Protein AF-A0A6C8H491-F1 (afdb_monomer)

Radius of gyration: 14.02 Å; Cα contacts (8 Å, |Δi|>4): 47; chains: 1; bounding box: 35×21×37 Å

pLDDT: mean 89.55, std 7.41, range [60.16, 97.0]

Sequence (59 aa):
LKPGTITRARKESWMLGREYLHISPDGNPKPSSECIYNREAVDQWIEAQKKNQPGAKTT

Foldseek 3Di:
DPPCPVVVCVVPPDDDPQQKHFDDPVRDGDPPGDMDGDPVSVVVVVVVCLCVDVPRDPD

Secondary structure (DSSP, 8-state):
--TTHHHHHHHHTPPBTTTEEE--TTS---TTS-EEE-HHHHHHHHHHHHTTSTT----

Organism: NCBI:txid913083

Structure (mmCIF, N/CA/C/O backbone):
data_AF-A0A6C8H491-F1
#
_entry.id   AF-A0A6C8H491-F1
#
loop_
_atom_site.group_PDB
_atom_site.id
_atom_site.type_symbol
_atom_site.label_atom_id
_atom_site.label_alt_id
_atom_site.label_comp_id
_atom_site.label_asym_id
_atom_site.label_entity_id
_atom_site.label_seq_id
_atom_site.pdbx_PDB_ins_code
_atom_site.Cartn_x
_atom_site.Cartn_y
_atom_site.Cartn_z
_atom_site.occupancy
_atom_site.B_iso_or_equiv
_atom_site.auth_seq_id
_atom_site.auth_comp_id
_atom_site.auth_asym_id
_atom_site.auth_atom_id
_atom_site.pdbx_PDB_model_num
ATOM 1 N N . LEU A 1 1 ? -9.350 11.246 2.630 1.00 77.75 1 LEU A N 1
ATOM 2 C CA . LEU A 1 1 ? -8.139 11.160 3.488 1.00 77.75 1 LEU A CA 1
ATOM 3 C C . LEU A 1 1 ? -7.465 12.525 3.506 1.00 77.75 1 LEU A C 1
ATOM 5 O O . LEU A 1 1 ? -7.424 13.158 2.459 1.00 77.75 1 LEU A O 1
ATOM 9 N N . LYS A 1 2 ? -6.972 12.999 4.657 1.00 86.50 2 LYS A N 1
ATOM 10 C CA . LYS A 1 2 ? -6.249 14.282 4.705 1.00 86.50 2 LYS A CA 1
ATOM 11 C C . LYS A 1 2 ? -4.933 14.171 3.916 1.00 86.50 2 LYS A C 1
ATOM 13 O O . LYS A 1 2 ? -4.331 13.087 3.935 1.00 86.50 2 LYS A O 1
ATOM 18 N N . PRO A 1 3 ? -4.460 15.247 3.264 1.00 88.75 3 PRO A N 1
ATOM 19 C CA . PRO A 1 3 ? -3.127 15.276 2.667 1.00 88.75 3 PRO A CA 1
ATOM 20 C C . PRO A 1 3 ? -2.067 14.779 3.661 1.00 88.75 3 PRO A C 1
ATOM 22 O O . PRO A 1 3 ? -2.150 15.055 4.855 1.00 88.75 3 PRO A O 1
ATOM 25 N 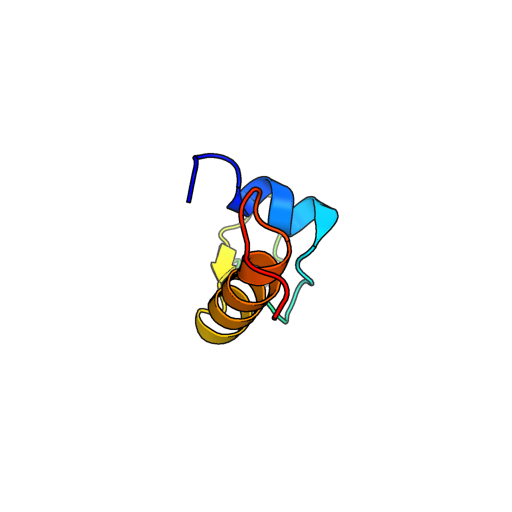N . GLY A 1 4 ? -1.118 13.971 3.188 1.00 89.38 4 GLY A N 1
ATOM 26 C CA . GLY A 1 4 ? -0.080 13.364 4.032 1.00 89.38 4 GLY A CA 1
ATOM 27 C C . GLY A 1 4 ? -0.478 12.068 4.752 1.00 89.38 4 GLY A C 1
ATOM 28 O O . GLY A 1 4 ? 0.412 11.344 5.195 1.00 89.38 4 GLY A O 1
ATOM 29 N N . THR A 1 5 ? -1.766 11.695 4.799 1.00 92.44 5 THR A N 1
ATOM 30 C CA . THR A 1 5 ? -2.196 10.444 5.466 1.00 92.44 5 THR A CA 1
ATOM 31 C C . THR A 1 5 ? -1.566 9.205 4.825 1.00 92.44 5 THR A C 1
ATOM 33 O O . THR A 1 5 ? -1.036 8.352 5.527 1.00 92.44 5 THR A O 1
ATOM 36 N N . ILE A 1 6 ? -1.558 9.137 3.490 1.00 91.12 6 ILE A N 1
ATOM 37 C CA . ILE A 1 6 ? -0.963 8.024 2.731 1.00 91.12 6 ILE A CA 1
ATOM 38 C C . ILE A 1 6 ? 0.563 7.989 2.904 1.00 91.12 6 ILE A C 1
ATOM 40 O O . ILE A 1 6 ? 1.159 6.925 3.049 1.00 91.12 6 ILE A O 1
ATOM 44 N N . THR A 1 7 ? 1.216 9.154 2.931 1.00 91.56 7 THR A N 1
ATOM 45 C CA . THR A 1 7 ? 2.666 9.241 3.160 1.00 91.56 7 THR A CA 1
ATOM 46 C C . THR A 1 7 ? 3.046 8.733 4.544 1.00 91.56 7 THR A C 1
ATOM 48 O O . THR A 1 7 ? 4.043 8.029 4.669 1.00 91.56 7 THR A O 1
ATOM 51 N N . ARG A 1 8 ? 2.246 9.040 5.569 1.00 93.25 8 ARG A N 1
ATOM 52 C CA . ARG A 1 8 ? 2.459 8.512 6.917 1.00 93.25 8 ARG A CA 1
ATOM 53 C C . ARG A 1 8 ? 2.189 7.011 6.989 1.00 93.25 8 ARG A C 1
ATOM 55 O O . ARG A 1 8 ? 3.019 6.282 7.514 1.00 93.25 8 ARG A O 1
ATOM 62 N N . ALA A 1 9 ? 1.100 6.542 6.379 1.00 93.75 9 ALA A N 1
ATOM 63 C CA . A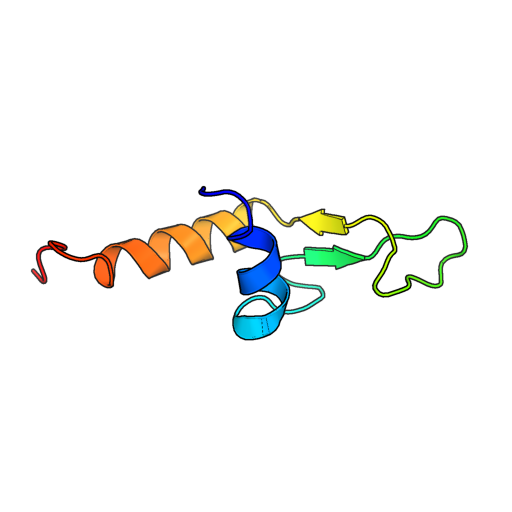LA A 1 9 ? 0.773 5.119 6.333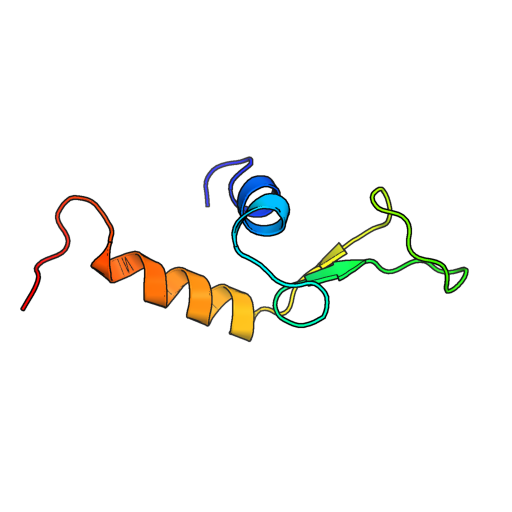 1.00 93.75 9 ALA A CA 1
ATOM 64 C C . ALA A 1 9 ? 1.907 4.291 5.705 1.00 93.75 9 ALA A C 1
ATOM 66 O O . ALA A 1 9 ? 2.312 3.301 6.297 1.00 93.75 9 ALA A O 1
ATOM 67 N N . ARG A 1 10 ? 2.515 4.743 4.599 1.00 92.62 10 ARG A N 1
ATOM 68 C CA . ARG A 1 10 ? 3.702 4.089 4.004 1.00 92.62 10 ARG A CA 1
ATOM 69 C C . ARG A 1 10 ? 4.914 4.002 4.936 1.00 92.62 10 ARG A C 1
ATOM 71 O O . ARG A 1 10 ? 5.703 3.080 4.801 1.00 92.62 10 ARG A O 1
ATOM 78 N N . LYS A 1 11 ? 5.095 4.970 5.839 1.00 91.50 11 LYS A N 1
ATOM 79 C CA . LYS A 1 11 ? 6.232 4.994 6.773 1.00 91.50 11 LYS A CA 1
ATOM 80 C C . LYS A 1 11 ? 5.991 4.154 8.025 1.00 91.50 11 LYS 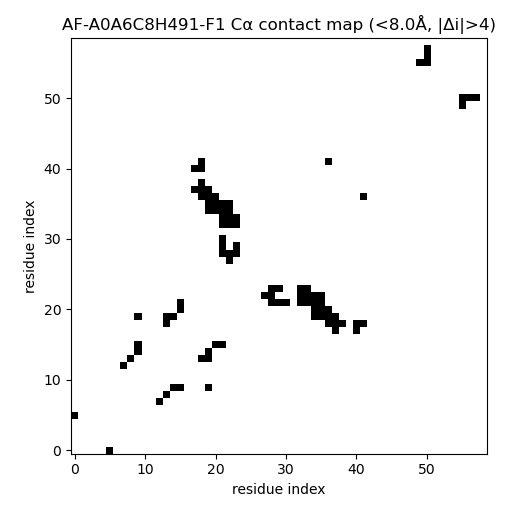A C 1
ATOM 82 O O . LYS A 1 11 ? 6.945 3.637 8.588 1.00 91.50 11 LYS A O 1
ATOM 87 N N . GLU A 1 12 ? 4.742 4.073 8.477 1.00 92.94 12 GLU A N 1
ATOM 88 C CA . GLU A 1 12 ? 4.417 3.609 9.832 1.00 92.94 12 GLU A CA 1
ATOM 89 C C . GLU A 1 12 ? 3.506 2.376 9.877 1.00 92.94 12 GLU A C 1
ATOM 91 O O . GLU A 1 12 ? 3.43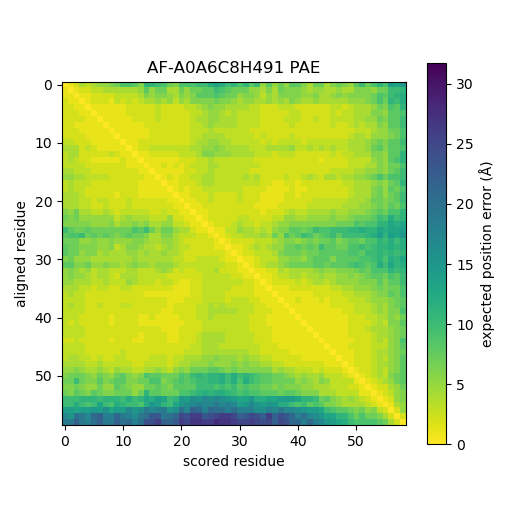2 1.725 10.913 1.00 92.94 12 GLU A O 1
ATOM 96 N N . SER A 1 13 ? 2.746 2.070 8.821 1.00 93.50 13 SER A N 1
ATOM 97 C CA . SER A 1 13 ? 1.633 1.105 8.914 1.00 93.50 13 SER A CA 1
ATOM 98 C C . SER A 1 13 ? 1.497 0.143 7.740 1.00 93.50 13 SER A C 1
ATOM 100 O O . SER A 1 13 ? 1.043 -0.980 7.930 1.00 93.50 13 SER A O 1
ATOM 102 N N . TRP A 1 14 ? 1.819 0.581 6.531 1.00 95.12 14 TRP A N 1
ATOM 103 C CA . TRP A 1 14 ? 1.678 -0.198 5.308 1.00 95.12 14 TRP A CA 1
ATOM 104 C C . TRP A 1 14 ? 2.969 -0.932 4.987 1.00 95.12 14 TRP A C 1
ATOM 106 O O . TRP A 1 14 ? 4.061 -0.409 5.197 1.00 95.12 14 TRP A O 1
ATOM 116 N N . MET A 1 15 ? 2.834 -2.127 4.427 1.00 94.69 15 MET A N 1
ATOM 117 C CA . MET A 1 15 ? 3.949 -2.959 4.009 1.00 94.69 15 MET A CA 1
ATOM 118 C C . MET A 1 15 ? 4.125 -2.886 2.493 1.00 94.69 15 MET A C 1
ATOM 120 O O . MET A 1 15 ? 3.159 -2.950 1.722 1.00 94.69 15 MET A O 1
ATOM 124 N N . LEU A 1 16 ? 5.384 -2.784 2.064 1.00 92.69 16 LEU A N 1
ATOM 125 C CA . LEU A 1 16 ? 5.746 -2.870 0.654 1.00 92.69 16 LEU A CA 1
ATOM 126 C C . LEU A 1 16 ? 5.322 -4.241 0.100 1.00 92.69 16 LEU A C 1
ATOM 128 O O . LEU A 1 16 ? 5.595 -5.274 0.706 1.00 92.69 16 LEU A O 1
ATOM 132 N N . GLY A 1 17 ? 4.639 -4.244 -1.041 1.00 92.00 17 GLY A N 1
ATOM 133 C CA . GLY A 1 17 ? 4.084 -5.437 -1.682 1.00 92.00 17 GLY A CA 1
ATOM 134 C C . GLY A 1 17 ? 2.686 -5.840 -1.199 1.00 92.00 17 GLY A C 1
ATOM 135 O O . GLY A 1 17 ? 2.043 -6.638 -1.874 1.00 92.00 17 GLY A O 1
ATOM 136 N N . ARG A 1 18 ? 2.177 -5.276 -0.091 1.00 95.00 18 ARG A N 1
ATOM 137 C CA . ARG A 1 18 ? 0.803 -5.522 0.383 1.00 95.00 18 ARG A CA 1
ATOM 138 C C . ARG A 1 18 ? -0.121 -4.356 0.059 1.00 95.00 18 ARG A C 1
ATOM 140 O O . ARG A 1 18 ? -1.010 -4.505 -0.773 1.00 95.00 18 ARG A O 1
ATOM 147 N N . GLU A 1 19 ? 0.074 -3.208 0.704 1.00 96.62 19 GLU A N 1
A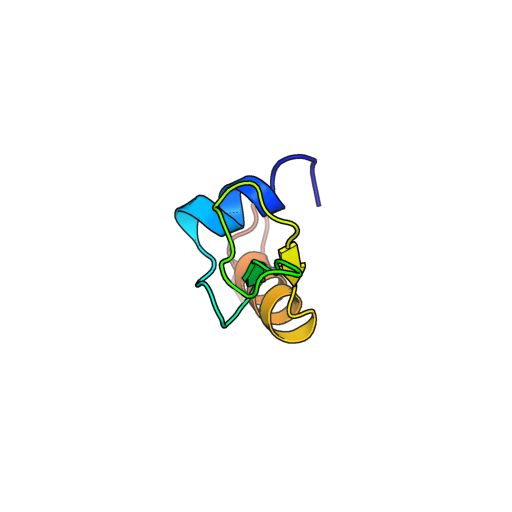TOM 148 C CA . GLU A 1 19 ? -0.759 -2.019 0.481 1.00 96.62 19 GLU A CA 1
ATOM 149 C C . GLU A 1 19 ? -0.203 -1.112 -0.620 1.00 96.62 19 GLU A C 1
ATOM 151 O O . GLU A 1 19 ? -0.966 -0.392 -1.267 1.00 96.62 19 GLU A O 1
ATOM 156 N N . TYR A 1 20 ? 1.111 -1.133 -0.857 1.00 95.19 20 TYR A N 1
ATOM 157 C CA . TYR A 1 20 ? 1.736 -0.314 -1.893 1.00 95.19 20 TYR A CA 1
ATOM 158 C C . TYR A 1 20 ? 2.979 -0.966 -2.497 1.00 95.19 20 TYR A C 1
ATOM 160 O O . TYR A 1 20 ? 3.635 -1.788 -1.863 1.00 95.19 20 TYR A O 1
ATOM 168 N N . LEU A 1 21 ? 3.326 -0.559 -3.716 1.00 94.44 21 LEU A N 1
ATOM 169 C CA . LEU A 1 21 ? 4.530 -0.989 -4.420 1.00 94.44 21 LEU A CA 1
ATOM 170 C C . LEU A 1 21 ? 5.14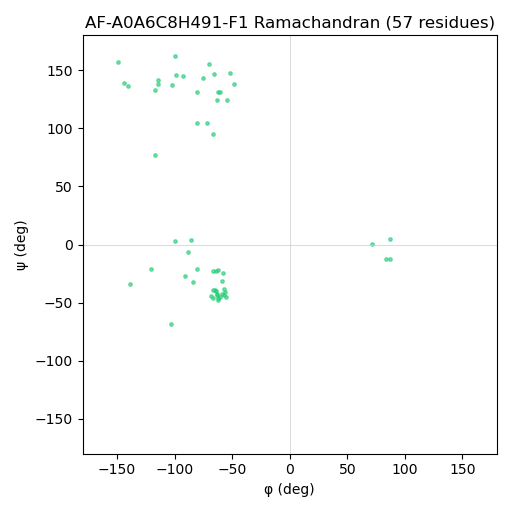9 0.197 -5.162 1.00 94.44 21 LEU A C 1
ATOM 172 O O . LEU A 1 21 ? 4.435 0.959 -5.814 1.00 94.44 21 LEU A O 1
ATOM 176 N N . HIS A 1 22 ? 6.472 0.336 -5.085 1.00 94.19 22 HIS A N 1
ATOM 177 C CA . HIS A 1 22 ? 7.200 1.259 -5.949 1.00 94.19 22 HIS A CA 1
ATOM 178 C C . HIS A 1 22 ? 7.410 0.623 -7.321 1.00 94.19 22 HIS A C 1
ATOM 180 O O . HIS A 1 22 ? 7.877 -0.512 -7.416 1.00 94.19 22 HIS A O 1
ATOM 186 N N . ILE A 1 23 ? 7.099 1.371 -8.373 1.00 92.62 23 ILE A N 1
ATOM 187 C CA . ILE A 1 23 ? 7.290 0.954 -9.758 1.00 92.62 23 ILE A CA 1
ATOM 188 C C . ILE A 1 23 ? 8.329 1.839 -10.430 1.00 92.62 23 ILE A C 1
ATOM 190 O O . ILE A 1 23 ? 8.385 3.045 -10.205 1.00 92.62 23 ILE A O 1
ATOM 194 N N . SER A 1 24 ? 9.159 1.242 -11.272 1.00 93.06 24 SER A N 1
ATOM 195 C CA . SER A 1 24 ? 10.110 1.978 -12.092 1.00 93.06 24 SER A CA 1
ATOM 196 C C . SER A 1 24 ? 10.242 1.288 -13.444 1.00 93.06 24 SER A C 1
ATOM 198 O O . SER A 1 24 ? 10.266 0.055 -13.481 1.00 93.06 24 SER A O 1
ATOM 200 N N . PRO A 1 25 ? 10.315 2.041 -14.554 1.00 89.25 25 PRO A N 1
ATOM 201 C CA . PRO A 1 25 ? 10.434 1.456 -15.889 1.00 89.25 25 PRO A CA 1
ATOM 202 C C . PRO A 1 25 ? 11.739 0.670 -16.086 1.00 89.25 25 PRO A C 1
ATOM 204 O O . PRO A 1 25 ? 11.792 -0.217 -16.928 1.00 89.25 25 PRO A O 1
ATOM 207 N N . ASP A 1 26 ? 12.775 0.962 -15.295 1.00 92.25 26 ASP A N 1
ATOM 208 C CA . ASP A 1 26 ? 14.072 0.268 -15.302 1.00 92.25 26 ASP A CA 1
ATOM 209 C C . ASP A 1 26 ? 14.108 -0.994 -14.414 1.00 92.25 26 ASP A C 1
ATOM 211 O O . ASP A 1 26 ? 15.165 -1.603 -14.247 1.00 92.25 26 ASP A O 1
ATOM 215 N N . GLY A 1 27 ? 12.977 -1.368 -13.804 1.00 87.94 27 GLY A N 1
ATOM 216 C CA . GLY A 1 27 ? 12.868 -2.524 -12.912 1.00 87.94 27 GLY A CA 1
ATOM 217 C C . GLY A 1 27 ? 13.551 -2.358 -11.549 1.00 87.94 27 GLY A C 1
ATOM 218 O O . GLY A 1 27 ? 13.479 -3.273 -10.733 1.00 87.94 27 GLY A O 1
ATOM 219 N N . ASN A 1 28 ? 14.168 -1.205 -11.269 1.00 90.81 28 ASN A N 1
ATOM 220 C CA . ASN A 1 28 ? 14.875 -0.919 -10.019 1.00 90.81 28 ASN A CA 1
ATOM 221 C C . ASN A 1 28 ? 14.200 0.246 -9.276 1.00 90.81 28 ASN A C 1
ATOM 223 O O . ASN A 1 28 ? 14.676 1.385 -9.314 1.00 90.81 28 ASN A O 1
ATOM 227 N N . PRO A 1 29 ? 13.065 -0.009 -8.602 1.00 90.81 29 PRO A N 1
ATOM 228 C CA . PRO A 1 29 ? 12.318 1.033 -7.918 1.00 90.81 29 PRO A CA 1
ATOM 229 C C . PRO A 1 29 ? 13.119 1.686 -6.789 1.00 90.81 29 PRO A C 1
ATOM 231 O O . PRO A 1 29 ? 13.675 1.024 -5.915 1.00 90.81 29 PRO A O 1
ATOM 234 N N . LYS A 1 30 ? 13.127 3.019 -6.789 1.00 88.50 30 LYS A N 1
ATOM 235 C CA . LYS A 1 30 ? 13.738 3.866 -5.761 1.00 88.50 30 LYS A CA 1
ATOM 236 C C . LYS A 1 30 ? 12.661 4.372 -4.797 1.00 88.50 30 LYS A C 1
ATOM 238 O O . LYS A 1 30 ? 11.489 4.427 -5.165 1.00 88.50 30 LYS A O 1
ATOM 243 N N . PRO A 1 31 ? 13.030 4.854 -3.597 1.00 84.44 31 PRO A N 1
ATOM 244 C CA . PRO A 1 31 ? 12.066 5.462 -2.673 1.00 84.44 31 PRO A CA 1
ATOM 245 C C . PRO A 1 31 ? 11.311 6.670 -3.257 1.00 84.44 31 PRO A C 1
ATOM 247 O O . PRO A 1 31 ? 10.211 6.989 -2.810 1.00 84.44 31 PRO A O 1
ATOM 250 N N . SER A 1 32 ? 11.901 7.347 -4.248 1.00 85.19 32 SER A N 1
ATOM 251 C CA . SER A 1 32 ? 11.294 8.459 -4.988 1.00 85.19 32 SER A CA 1
ATOM 252 C C . SER A 1 32 ? 10.488 8.024 -6.214 1.00 85.19 32 SER A C 1
ATOM 254 O O . SER A 1 32 ? 9.893 8.875 -6.865 1.00 85.19 32 SER A O 1
ATOM 256 N N . SER A 1 33 ? 10.518 6.741 -6.578 1.00 90.62 33 SER A N 1
ATOM 257 C CA . SER A 1 33 ? 9.792 6.228 -7.735 1.00 90.62 33 SER A CA 1
ATOM 258 C C . SER A 1 33 ? 8.284 6.237 -7.490 1.00 90.62 33 SER A C 1
ATOM 260 O O . SER A 1 33 ? 7.820 6.154 -6.344 1.00 90.62 33 SER A O 1
ATOM 262 N N . GLU A 1 34 ? 7.533 6.288 -8.589 1.00 91.44 34 GLU A N 1
ATOM 263 C CA . GLU A 1 34 ? 6.073 6.237 -8.585 1.00 91.44 34 GLU A CA 1
ATOM 264 C C . GLU A 1 34 ? 5.546 5.041 -7.786 1.00 91.44 34 GLU A C 1
ATOM 266 O O . GLU A 1 34 ? 6.177 3.984 -7.698 1.00 91.44 34 GLU A O 1
ATOM 271 N N . CYS A 1 35 ? 4.385 5.224 -7.162 1.00 92.81 35 CYS A N 1
ATOM 272 C CA . CYS A 1 35 ? 3.769 4.220 -6.302 1.00 92.81 35 CYS A CA 1
ATOM 273 C C . CYS A 1 35 ? 2.429 3.770 -6.862 1.00 92.81 35 CYS A C 1
ATOM 275 O O . CYS A 1 35 ? 1.559 4.592 -7.143 1.00 92.81 35 CYS A O 1
ATOM 277 N N . ILE A 1 36 ? 2.230 2.459 -6.904 1.00 93.94 36 ILE A N 1
ATOM 278 C CA . ILE A 1 36 ? 0.914 1.851 -7.076 1.00 93.94 36 ILE A CA 1
ATOM 279 C C . ILE A 1 36 ? 0.397 1.421 -5.704 1.00 93.94 36 ILE A C 1
ATOM 281 O O . ILE A 1 36 ? 1.167 1.009 -4.833 1.00 93.94 36 ILE A O 1
ATOM 285 N N . TYR A 1 37 ? -0.916 1.514 -5.521 1.00 95.19 37 TYR A N 1
ATOM 286 C CA . TYR A 1 37 ? -1.598 1.113 -4.297 1.00 95.19 37 TYR A CA 1
ATOM 287 C C . TYR A 1 37 ? -2.525 -0.066 -4.558 1.00 95.19 37 TYR A C 1
ATOM 289 O O . TYR A 1 37 ? -3.267 -0.077 -5.541 1.00 95.19 37 TYR A O 1
ATOM 297 N N . ASN A 1 38 ? -2.526 -1.029 -3.641 1.00 96.38 38 ASN A N 1
ATOM 298 C CA . ASN A 1 38 ? -3.533 -2.078 -3.622 1.00 96.38 38 ASN A CA 1
ATOM 299 C C . ASN A 1 38 ? -4.797 -1.528 -2.957 1.00 96.38 38 ASN A C 1
ATOM 301 O O . ASN A 1 38 ? -4.854 -1.375 -1.735 1.00 96.38 38 ASN A O 1
ATOM 305 N N . ARG A 1 39 ? -5.809 -1.220 -3.772 1.00 95.44 39 ARG A N 1
ATOM 306 C CA . ARG A 1 39 ? -7.053 -0.601 -3.306 1.00 95.44 39 ARG A CA 1
ATOM 307 C C . ARG A 1 39 ? -7.724 -1.407 -2.194 1.00 95.44 39 ARG A C 1
ATOM 309 O O . ARG A 1 39 ? -8.111 -0.810 -1.194 1.00 95.44 39 ARG A O 1
ATOM 316 N N . GLU A 1 40 ? -7.811 -2.725 -2.349 1.00 97.00 40 GLU A N 1
ATOM 317 C CA . GLU A 1 40 ? -8.499 -3.614 -1.408 1.00 97.00 40 GLU A CA 1
ATOM 318 C C . GLU A 1 40 ? -7.790 -3.662 -0.054 1.00 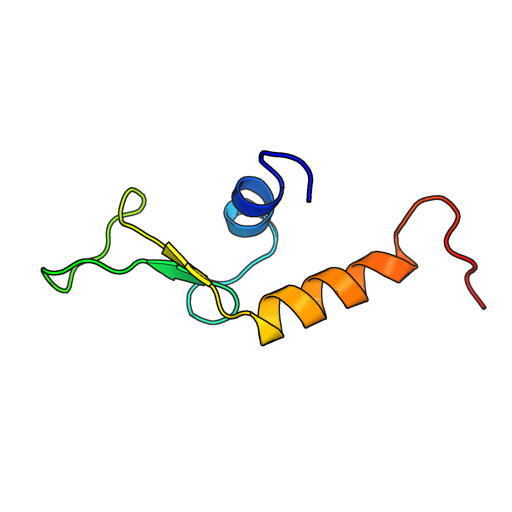97.00 40 GLU A C 1
ATOM 320 O O . GLU A 1 40 ? -8.424 -3.508 0.989 1.00 97.00 40 GLU A O 1
ATOM 325 N N . ALA A 1 41 ? -6.462 -3.808 -0.054 1.00 96.62 41 ALA A N 1
ATOM 326 C CA . ALA A 1 41 ? -5.678 -3.815 1.180 1.00 96.62 41 ALA A CA 1
ATOM 327 C C . ALA A 1 41 ? -5.737 -2.454 1.895 1.00 96.62 41 ALA A C 1
ATOM 329 O O . ALA A 1 41 ? -5.869 -2.391 3.119 1.00 96.62 41 ALA A O 1
ATOM 330 N N . VAL A 1 42 ? -5.704 -1.358 1.129 1.00 95.31 42 VAL A N 1
ATOM 331 C CA . VAL A 1 42 ? -5.874 -0.002 1.663 1.00 95.31 42 VAL A CA 1
ATOM 332 C C . VAL A 1 42 ? -7.264 0.183 2.273 1.00 95.31 42 VAL A C 1
ATOM 334 O O . VAL A 1 42 ? -7.366 0.743 3.364 1.00 95.31 42 VAL A O 1
ATOM 337 N N . ASP A 1 43 ? -8.326 -0.299 1.625 1.00 94.75 43 ASP A N 1
ATOM 338 C CA . ASP A 1 43 ? -9.686 -0.243 2.175 1.00 94.75 43 ASP A CA 1
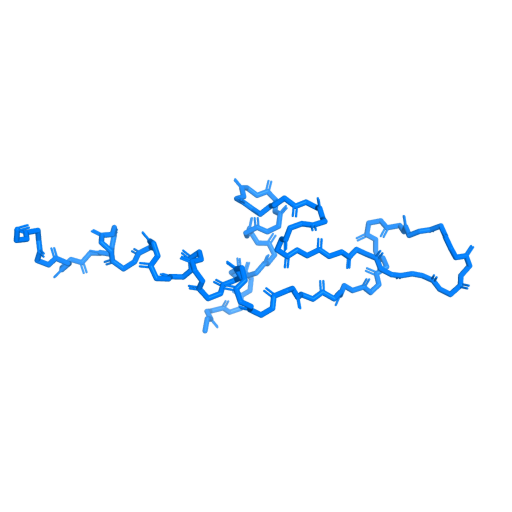ATOM 339 C C . ASP A 1 43 ? -9.809 -1.038 3.469 1.00 94.75 43 ASP A C 1
ATOM 341 O O . ASP A 1 43 ? -10.281 -0.500 4.468 1.00 94.75 43 ASP A O 1
ATOM 345 N N . GLN A 1 44 ? -9.304 -2.271 3.502 1.00 95.50 44 GLN A N 1
ATOM 346 C CA . GLN A 1 44 ? -9.281 -3.079 4.724 1.00 95.50 44 GLN A CA 1
ATOM 347 C C . GLN A 1 44 ? -8.551 -2.364 5.866 1.00 95.50 44 GLN A C 1
ATOM 349 O O . GLN A 1 44 ? -9.016 -2.370 7.008 1.00 95.50 44 GLN A O 1
ATOM 354 N N . TRP A 1 45 ? -7.429 -1.704 5.567 1.00 93.75 45 TRP A N 1
ATOM 355 C CA . TRP A 1 45 ? -6.706 -0.916 6.557 1.00 93.75 45 TRP A CA 1
ATOM 356 C C . TRP A 1 45 ? -7.537 0.266 7.075 1.00 93.75 45 TRP A C 1
ATOM 358 O O . TRP A 1 45 ? -7.562 0.491 8.287 1.00 93.75 45 TRP A O 1
ATOM 368 N N . ILE A 1 46 ? -8.242 0.991 6.196 1.00 91.56 46 ILE A N 1
ATOM 369 C CA . ILE A 1 46 ? -9.134 2.104 6.570 1.00 91.56 46 ILE A CA 1
ATOM 370 C C . ILE A 1 46 ? -10.287 1.604 7.448 1.00 91.56 46 ILE A C 1
ATOM 372 O O . ILE A 1 46 ? -10.560 2.202 8.490 1.00 91.56 46 ILE A O 1
ATOM 376 N N . GLU A 1 47 ? -10.934 0.502 7.067 1.00 92.50 47 GLU A N 1
ATOM 377 C CA . GLU A 1 47 ? -12.014 -0.116 7.843 1.00 92.50 47 GLU A CA 1
ATOM 378 C C . GLU A 1 47 ? -11.537 -0.510 9.244 1.00 92.50 47 GLU A C 1
ATOM 380 O O . GLU A 1 47 ? -12.192 -0.195 10.240 1.00 92.50 47 GLU A O 1
ATOM 385 N N . ALA A 1 48 ? -10.336 -1.086 9.352 1.00 91.06 48 ALA A N 1
ATOM 386 C CA . ALA A 1 48 ? -9.728 -1.424 10.635 1.00 91.06 48 ALA A CA 1
ATOM 387 C C . ALA A 1 48 ? -9.450 -0.199 11.526 1.00 91.06 48 ALA A C 1
ATOM 389 O O . ALA A 1 48 ? -9.359 -0.353 12.746 1.00 91.06 48 ALA A O 1
ATOM 390 N N . GLN A 1 49 ? -9.345 1.012 10.959 1.00 87.88 49 GLN A N 1
ATOM 391 C CA . GLN A 1 49 ? -9.182 2.242 11.740 1.00 87.88 49 GLN A CA 1
ATOM 392 C C . GLN A 1 49 ? -10.499 2.770 12.310 1.00 87.88 49 GLN A C 1
ATOM 394 O O . GLN A 1 49 ? -10.455 3.530 13.277 1.00 87.88 49 GLN A O 1
ATOM 399 N N . LYS A 1 50 ? -11.665 2.397 11.759 1.00 86.81 50 LYS A N 1
ATOM 400 C CA . LYS A 1 50 ? -12.966 2.954 12.181 1.00 86.81 50 LYS A CA 1
ATOM 401 C C . LYS A 1 50 ? -13.242 2.749 13.670 1.00 86.81 50 LYS A C 1
ATOM 403 O O . LYS A 1 50 ? -13.731 3.666 14.318 1.00 86.81 50 LYS A O 1
ATOM 408 N N . LYS A 1 51 ? -12.854 1.597 14.224 1.00 83.44 51 LYS A N 1
ATOM 409 C CA . LYS A 1 51 ? -12.983 1.287 15.661 1.00 83.44 51 LYS A CA 1
ATOM 410 C C . LYS A 1 51 ? -12.103 2.152 16.574 1.00 83.44 51 LYS A C 1
ATOM 412 O O . LYS A 1 51 ? -12.410 2.293 17.748 1.00 83.44 51 LYS A O 1
ATOM 417 N N . ASN A 1 52 ? -11.026 2.727 16.039 1.00 81.94 52 ASN A N 1
ATOM 418 C CA . ASN A 1 52 ? -10.049 3.517 16.791 1.00 81.94 52 ASN A CA 1
ATOM 419 C C . ASN A 1 52 ? -10.277 5.032 16.632 1.00 81.94 52 ASN A C 1
ATOM 421 O O . ASN A 1 52 ? -9.469 5.828 17.109 1.00 81.94 52 ASN A O 1
ATOM 425 N N . GLN A 1 53 ? -11.332 5.451 15.921 1.00 82.75 53 GLN A N 1
ATOM 426 C CA . GLN A 1 53 ? -11.644 6.867 15.746 1.00 82.75 53 GLN A CA 1
ATOM 427 C C . GLN A 1 53 ? -12.256 7.452 17.028 1.00 82.75 53 GLN A C 1
ATOM 429 O O . GLN A 1 53 ? -13.058 6.784 17.687 1.00 82.75 53 GLN A O 1
ATOM 434 N N . PRO A 1 54 ? -11.946 8.714 17.372 1.00 83.44 54 PRO A N 1
ATOM 435 C CA . PRO A 1 54 ? -12.620 9.408 18.464 1.00 83.44 54 PRO A CA 1
ATOM 436 C C . PRO A 1 54 ? -14.142 9.394 18.254 1.00 83.44 54 PRO A C 1
ATOM 438 O O . PRO A 1 54 ? -14.627 9.812 17.205 1.00 83.44 54 PRO A O 1
ATOM 441 N N . GLY A 1 55 ? -14.893 8.896 19.240 1.00 79.62 55 GLY A N 1
ATOM 442 C CA . GLY A 1 55 ? -16.355 8.767 19.161 1.00 79.62 55 GLY A CA 1
ATOM 443 C C . GLY A 1 55 ? -16.866 7.469 18.523 1.00 79.62 55 GLY A C 1
ATOM 444 O O . GLY A 1 55 ? -18.078 7.313 18.367 1.00 79.62 55 GLY A O 1
ATOM 445 N N . ALA A 1 56 ? -15.985 6.524 18.178 1.00 80.12 56 ALA A N 1
ATOM 446 C CA . ALA A 1 56 ? -16.400 5.183 17.788 1.00 80.12 56 ALA A CA 1
ATOM 447 C C . ALA A 1 56 ? -17.106 4.490 18.966 1.00 80.12 56 ALA A C 1
ATOM 449 O O . ALA A 1 56 ? -16.553 4.379 20.060 1.00 80.12 56 ALA A O 1
ATOM 450 N N . LYS A 1 57 ? -18.342 4.029 18.749 1.00 71.50 57 LYS A N 1
ATOM 451 C CA . LYS A 1 57 ? -19.076 3.241 19.742 1.00 71.50 57 LYS A CA 1
ATOM 452 C C . LYS A 1 57 ? -18.440 1.853 19.807 1.00 71.50 57 LYS A C 1
ATOM 454 O O . LYS A 1 57 ? -18.647 1.050 18.901 1.00 71.50 57 LYS A O 1
ATOM 459 N N . THR A 1 58 ? -17.667 1.573 20.852 1.00 62.22 58 THR A N 1
ATOM 460 C CA . THR A 1 58 ? -17.302 0.200 21.220 1.00 62.22 58 THR A CA 1
ATOM 461 C C . THR A 1 58 ? -18.580 -0.500 21.663 1.00 62.22 58 THR A C 1
ATOM 463 O O . THR A 1 58 ? -19.038 -0.286 22.784 1.00 62.22 58 THR A O 1
ATOM 466 N N . THR A 1 59 ? -19.213 -1.211 20.731 1.00 60.16 59 THR A N 1
ATOM 467 C CA . THR A 1 59 ? -20.309 -2.142 21.029 1.00 60.16 59 THR A CA 1
ATOM 468 C C . THR A 1 59 ? -19.708 -3.491 21.372 1.00 60.16 59 THR A C 1
ATOM 470 O O . THR A 1 59 ? -18.722 -3.857 20.691 1.00 60.16 59 THR A O 1
#

Nearest PDB structures (foldseek):
  2kvv-assembly1_A  TM=7.600E-01  e=1.300E-01  Klebsiella pneumoniae subsp. pneumoniae MGH 78578
  8idt-assembly1_o  TM=3.674E-01  e=5.867E+00  Homo sapiens
  8bqs-assembly1_A2  TM=2.811E-01  e=5.474E+00  Tetrahymena thermophila SB210

InterPro domains:
  IPR009634 Rac prophage excisionase XisR [PF06806] (1-49)
  IPR038146 Rac prophage excisionase XisR-like [G3DSA:1.10.1660.60] (1-56)

Mean predicted aligned error: 4.74 Å

Solvent-accessible surface area (backbone atoms only — not comparable to full-atom values): 3746 Å² total; per-residue (Å²): 131,65,90,63,50,67,64,48,34,59,75,74,73,46,48,84,77,59,32,32,39,60,47,42,98,84,76,68,52,46,97,86,36,55,72,52,69,35,64,67,51,45,47,54,54,54,60,66,43,53,76,73,40,92,86,44,80,88,123